Protein AF-A0A602Z4S9-F1 (afdb_monomer_lite)

Structure (mmCIF, N/CA/C/O backbone):
data_AF-A0A602Z4S9-F1
#
_entry.id   AF-A0A602Z4S9-F1
#
loop_
_atom_site.group_PDB
_atom_site.id
_atom_site.type_symbol
_atom_site.label_atom_id
_atom_site.label_alt_id
_atom_site.label_comp_id
_atom_site.label_asym_id
_atom_site.label_entity_id
_atom_site.label_seq_id
_atom_site.pdbx_PDB_ins_code
_atom_site.Cartn_x
_atom_site.Cartn_y
_atom_site.Cartn_z
_atom_site.occupancy
_atom_site.B_iso_or_equiv
_atom_site.auth_seq_id
_atom_site.auth_comp_id
_atom_site.auth_asym_id
_atom_site.auth_atom_id
_atom_site.pdbx_PDB_model_num
ATOM 1 N N . MET A 1 1 ? -6.195 1.330 -4.346 1.00 65.00 1 MET A N 1
ATOM 2 C CA . MET A 1 1 ? -6.962 0.363 -3.522 1.00 65.00 1 MET A CA 1
ATOM 3 C C . MET A 1 1 ? -7.646 1.105 -2.378 1.00 65.00 1 MET A C 1
ATOM 5 O O . MET A 1 1 ? -6.951 1.819 -1.666 1.00 65.00 1 MET A O 1
ATOM 9 N N . LYS A 1 2 ? -8.974 1.005 -2.219 1.00 84.75 2 LYS A N 1
ATOM 10 C CA . LYS A 1 2 ? -9.736 1.715 -1.164 1.00 84.75 2 LYS A CA 1
ATOM 11 C C . LYS A 1 2 ? -9.687 0.952 0.166 1.00 84.75 2 LYS A C 1
ATOM 13 O O . LYS A 1 2 ? -9.559 -0.267 0.167 1.00 84.75 2 LYS A O 1
ATOM 18 N N . SER A 1 3 ? -9.817 1.642 1.304 1.00 84.75 3 SER A N 1
ATOM 19 C CA . SER A 1 3 ? -9.690 1.010 2.637 1.00 84.75 3 SER A CA 1
ATOM 20 C C . SER A 1 3 ? -10.800 -0.014 2.897 1.00 84.75 3 SER A C 1
ATOM 22 O O . SER A 1 3 ? -10.565 -1.019 3.548 1.00 84.75 3 SER A O 1
ATOM 24 N N . GLN A 1 4 ? -11.972 0.196 2.292 1.00 86.50 4 GLN A N 1
ATOM 25 C CA . GLN A 1 4 ? -13.098 -0.744 2.284 1.00 86.50 4 GLN A CA 1
ATOM 26 C C . GLN A 1 4 ? -12.772 -2.073 1.597 1.00 86.50 4 GLN A C 1
ATOM 28 O O . GLN A 1 4 ? -13.199 -3.117 2.065 1.00 86.50 4 GLN A O 1
ATOM 33 N N . GLN A 1 5 ? -11.997 -2.048 0.509 1.00 89.19 5 GLN A N 1
ATOM 34 C CA . GLN A 1 5 ? -11.594 -3.275 -0.185 1.00 89.19 5 GLN A CA 1
ATOM 35 C C . GLN A 1 5 ? -10.604 -4.077 0.658 1.00 89.19 5 GLN A C 1
ATOM 37 O O . GLN A 1 5 ? -10.680 -5.296 0.684 1.00 89.19 5 GLN A O 1
ATOM 42 N N . ILE A 1 6 ? -9.709 -3.383 1.369 1.00 89.38 6 ILE A N 1
ATOM 43 C CA . ILE A 1 6 ? -8.756 -4.011 2.290 1.00 89.38 6 ILE A CA 1
ATOM 44 C C . ILE A 1 6 ? -9.504 -4.645 3.461 1.00 89.38 6 ILE A C 1
ATOM 46 O O . ILE A 1 6 ? -9.262 -5.800 3.769 1.00 89.38 6 ILE A O 1
ATOM 50 N N . ALA A 1 7 ? -10.445 -3.918 4.066 1.00 89.69 7 ALA A N 1
ATOM 51 C CA . ALA A 1 7 ? -11.254 -4.457 5.152 1.00 89.69 7 ALA A CA 1
ATOM 52 C C . ALA A 1 7 ? -12.077 -5.674 4.708 1.00 89.69 7 ALA A C 1
ATOM 54 O O . ALA A 1 7 ? -12.065 -6.687 5.390 1.00 89.69 7 ALA A O 1
ATOM 55 N N . CYS A 1 8 ? -12.707 -5.604 3.531 1.00 91.56 8 CYS A N 1
ATOM 56 C CA . CYS A 1 8 ? -13.447 -6.723 2.947 1.00 91.56 8 CYS A CA 1
ATOM 57 C C . CYS A 1 8 ? -12.547 -7.948 2.714 1.00 91.56 8 CYS A C 1
ATOM 59 O O . CYS A 1 8 ? -12.897 -9.047 3.114 1.00 91.56 8 CYS A O 1
ATOM 61 N N . ALA A 1 9 ? -11.353 -7.761 2.144 1.00 90.56 9 ALA A N 1
ATOM 62 C CA . ALA A 1 9 ? -10.403 -8.854 1.920 1.00 90.56 9 ALA A CA 1
ATOM 63 C C . ALA A 1 9 ? -9.829 -9.460 3.215 1.00 90.56 9 ALA A C 1
ATOM 65 O O . ALA A 1 9 ? -9.263 -10.547 3.179 1.00 90.56 9 ALA A O 1
ATOM 66 N N . MET A 1 10 ? -9.929 -8.741 4.334 1.00 89.25 10 MET A N 1
ATOM 67 C CA . MET A 1 10 ? -9.476 -9.180 5.654 1.00 89.25 10 MET A CA 1
ATOM 68 C C . MET A 1 10 ? -10.634 -9.645 6.550 1.00 89.25 10 MET A C 1
ATOM 70 O O . MET A 1 10 ? -10.407 -9.862 7.738 1.00 89.25 10 MET A O 1
ATOM 74 N N . ASP A 1 11 ? -11.858 -9.738 6.016 1.00 93.38 11 ASP A N 1
ATOM 75 C CA . ASP A 1 11 ? -13.086 -10.029 6.770 1.00 93.38 11 ASP A CA 1
ATOM 76 C C . ASP A 1 11 ? -13.296 -9.106 7.993 1.00 93.38 11 ASP A C 1
ATOM 78 O O . ASP A 1 11 ? -13.847 -9.491 9.024 1.00 93.38 11 ASP A O 1
ATOM 82 N N . ILE A 1 12 ? -12.862 -7.846 7.880 1.00 92.69 12 ILE A N 1
ATOM 83 C CA . ILE A 1 12 ? -13.018 -6.818 8.914 1.00 92.69 12 ILE A CA 1
ATOM 84 C C . ILE A 1 12 ? -14.339 -6.072 8.704 1.00 92.69 12 ILE A C 1
ATOM 86 O O . ILE A 1 12 ? -14.541 -5.394 7.692 1.00 92.69 12 ILE A O 1
ATOM 90 N N . ASP A 1 13 ? -15.207 -6.110 9.716 1.00 92.25 13 ASP A N 1
ATOM 91 C CA . ASP A 1 13 ? -16.415 -5.286 9.769 1.00 92.25 13 ASP A CA 1
ATOM 92 C C . ASP A 1 13 ? -16.067 -3.838 10.152 1.00 92.25 13 ASP A C 1
ATOM 94 O O . ASP A 1 13 ? -15.850 -3.503 11.319 1.00 92.25 13 ASP A O 1
ATOM 98 N N . LEU A 1 14 ? -16.026 -2.957 9.150 1.00 88.69 14 LEU A N 1
ATOM 99 C CA . LEU A 1 14 ? -15.728 -1.538 9.351 1.00 88.69 14 LEU A CA 1
ATOM 100 C C . LEU A 1 14 ? -16.772 -0.798 10.187 1.00 88.69 14 LEU A C 1
ATOM 102 O O . LEU A 1 14 ? -16.431 0.237 10.757 1.00 88.69 14 LEU A O 1
ATOM 106 N N . ASN A 1 15 ? -18.021 -1.265 10.240 1.00 89.69 15 ASN A N 1
ATOM 107 C CA . ASN A 1 15 ? -19.040 -0.600 11.048 1.00 89.69 15 ASN A CA 1
ATOM 108 C C . ASN A 1 15 ? -18.749 -0.827 12.528 1.00 89.69 15 ASN A C 1
ATOM 110 O O . ASN A 1 15 ? -18.688 0.143 13.275 1.00 89.69 15 ASN A O 1
ATOM 114 N N . LYS A 1 16 ? -18.435 -2.071 12.909 1.00 91.56 16 LYS A N 1
ATOM 115 C CA . LYS A 1 16 ? -17.994 -2.403 14.271 1.00 91.56 16 LYS A CA 1
ATOM 116 C C . LYS A 1 16 ? -16.662 -1.753 14.617 1.00 91.56 16 LYS A C 1
ATOM 118 O O . LYS A 1 16 ? -16.504 -1.202 15.696 1.00 91.56 16 LYS A O 1
ATOM 123 N N . LEU A 1 17 ? -15.711 -1.749 13.680 1.00 90.56 17 LEU A N 1
ATOM 124 C CA . LEU A 1 17 ? -14.402 -1.138 13.910 1.00 90.56 17 LEU A CA 1
ATOM 125 C C . LEU A 1 17 ? -14.502 0.367 14.199 1.00 90.56 17 LEU A C 1
ATOM 127 O O . LEU A 1 17 ? -13.682 0.897 14.930 1.00 90.56 17 LEU A O 1
ATOM 131 N N . ARG A 1 18 ? -15.497 1.066 13.637 1.00 90.12 18 ARG A N 1
ATOM 132 C CA . ARG A 1 18 ? -15.718 2.503 13.873 1.00 90.12 18 ARG A CA 1
ATOM 133 C C . ARG A 1 18 ? -16.289 2.826 15.251 1.00 90.12 18 ARG A C 1
ATOM 135 O O . ARG A 1 18 ? -16.226 3.988 15.646 1.00 90.12 18 ARG A O 1
ATOM 142 N N . GLU A 1 19 ? -16.851 1.844 15.950 1.00 95.00 19 GLU A N 1
ATOM 143 C CA . GLU A 1 19 ? -17.338 2.014 17.323 1.00 95.00 19 GLU A CA 1
ATOM 144 C C . GLU A 1 19 ? -16.169 2.177 18.306 1.00 95.00 19 GLU A C 1
ATOM 146 O O . GLU A 1 19 ? -16.311 2.848 19.327 1.00 95.00 19 GLU A O 1
ATOM 151 N N . ASP A 1 20 ? -14.991 1.649 17.954 1.00 94.62 20 AS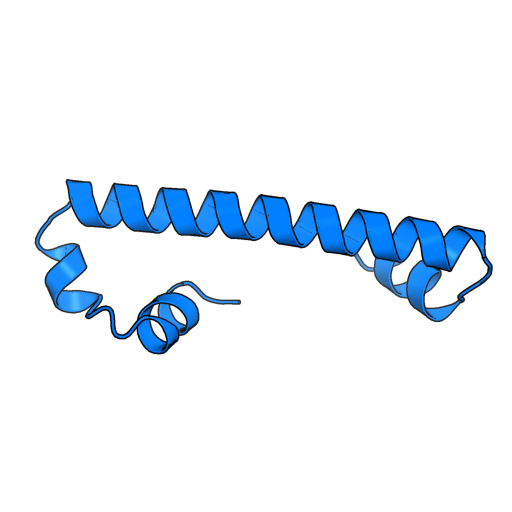P A N 1
ATOM 152 C CA . ASP A 1 20 ? -13.737 1.844 18.676 1.00 94.62 20 ASP A CA 1
ATOM 153 C C . ASP A 1 20 ? -12.791 2.754 17.878 1.00 94.62 20 ASP A C 1
ATOM 155 O O . ASP A 1 20 ? -12.142 2.359 16.904 1.00 94.62 20 ASP A O 1
ATOM 159 N N . LYS A 1 21 ? -12.694 4.010 18.318 1.00 92.69 21 LYS A N 1
ATOM 160 C CA . LYS A 1 21 ? -11.863 5.021 17.661 1.00 92.69 21 LYS A CA 1
ATOM 161 C C . LYS A 1 21 ? -10.382 4.632 17.612 1.00 92.69 21 LYS A C 1
ATOM 163 O O . LYS A 1 21 ? -9.731 4.890 16.604 1.00 92.69 21 LYS A O 1
ATOM 168 N N . GLU A 1 22 ? -9.849 4.015 18.662 1.00 94.62 22 GLU A N 1
ATOM 169 C CA . GLU A 1 22 ? -8.428 3.669 18.735 1.00 94.62 22 GLU A CA 1
ATOM 170 C C . GLU A 1 22 ? -8.088 2.536 17.759 1.00 94.62 22 GLU A C 1
ATOM 172 O O . GLU A 1 22 ? -7.097 2.605 17.020 1.00 94.62 22 GLU A O 1
ATOM 177 N N . GLN A 1 23 ? -8.952 1.521 17.678 1.00 92.75 23 GLN A N 1
ATOM 178 C CA . GLN A 1 23 ? -8.798 0.442 16.702 1.00 92.75 23 GLN A CA 1
ATOM 179 C C . GLN A 1 23 ? -8.980 0.938 15.264 1.00 92.75 23 GLN A C 1
ATOM 181 O O . GLN A 1 23 ? -8.235 0.527 14.367 1.00 92.75 23 GLN A O 1
ATOM 186 N N . TYR A 1 24 ? -9.917 1.860 15.030 1.00 94.06 24 TYR A N 1
ATOM 187 C CA . TYR A 1 24 ? -10.102 2.479 13.721 1.00 94.06 24 TYR A CA 1
ATOM 188 C C . TYR A 1 24 ? -8.877 3.299 13.286 1.00 94.06 24 TYR A C 1
ATOM 190 O O . TYR A 1 24 ? -8.397 3.158 12.154 1.00 94.06 24 TYR A O 1
ATOM 198 N N . ASP A 1 25 ? -8.322 4.115 14.181 1.00 94.00 25 ASP A N 1
ATOM 199 C CA . ASP A 1 25 ? -7.118 4.906 13.917 1.00 94.00 25 ASP A CA 1
ATOM 200 C C . ASP A 1 25 ? -5.909 3.990 13.656 1.00 94.00 25 ASP A C 1
ATOM 202 O O . ASP A 1 25 ? -5.149 4.195 12.704 1.00 94.00 25 ASP A O 1
ATOM 206 N N . THR A 1 26 ? -5.789 2.895 14.409 1.00 94.88 26 THR A N 1
ATOM 207 C CA . THR A 1 26 ? -4.749 1.875 14.203 1.00 94.88 26 THR A CA 1
ATOM 208 C C . THR A 1 26 ? -4.863 1.209 12.831 1.00 94.88 26 THR A C 1
ATOM 210 O O . THR A 1 26 ? -3.874 1.103 12.098 1.00 94.88 26 THR A O 1
ATOM 213 N N . PHE A 1 27 ? -6.073 0.802 12.441 1.00 93.88 27 PHE A N 1
ATOM 214 C CA . PHE A 1 27 ? -6.331 0.206 11.133 1.00 93.88 27 PHE A CA 1
ATOM 215 C C . PHE A 1 27 ? -6.006 1.176 9.995 1.00 93.88 27 PHE A C 1
ATOM 217 O O . PHE A 1 27 ? -5.305 0.818 9.044 1.00 93.88 27 PHE A O 1
ATOM 224 N N . THR A 1 28 ? -6.479 2.419 10.079 1.00 92.81 28 THR A N 1
ATOM 225 C CA . THR A 1 28 ? -6.241 3.412 9.024 1.00 92.81 28 THR A CA 1
ATOM 226 C C . THR A 1 28 ? -4.758 3.764 8.899 1.00 92.81 28 THR A C 1
ATOM 228 O O . THR A 1 28 ? -4.251 3.866 7.776 1.00 92.81 28 THR A O 1
ATOM 231 N N . ALA A 1 29 ? -4.029 3.849 10.016 1.00 94.75 29 ALA A N 1
ATOM 232 C CA . ALA A 1 29 ? -2.583 4.036 10.020 1.00 94.75 29 ALA A CA 1
ATOM 233 C C . ALA A 1 29 ? -1.847 2.849 9.378 1.00 94.75 29 ALA A C 1
ATOM 235 O O . ALA A 1 29 ? -0.949 3.054 8.554 1.00 94.75 29 ALA A O 1
ATOM 236 N N . ALA A 1 30 ? -2.239 1.612 9.699 1.00 94.25 30 ALA A N 1
ATOM 237 C CA . ALA A 1 30 ? -1.665 0.410 9.098 1.00 94.25 30 ALA A CA 1
ATOM 238 C C . ALA A 1 30 ? -1.912 0.356 7.581 1.00 94.25 30 ALA A C 1
ATOM 240 O O . ALA A 1 30 ? -0.979 0.128 6.807 1.00 94.25 30 ALA A O 1
ATOM 241 N N . VAL A 1 31 ? -3.138 0.658 7.139 1.00 93.31 31 VAL A N 1
ATOM 242 C CA . VAL A 1 31 ? -3.497 0.752 5.716 1.00 93.31 31 VAL A CA 1
ATOM 243 C C . VAL A 1 31 ? -2.660 1.813 5.001 1.00 93.31 31 VAL A C 1
ATOM 245 O O . VAL A 1 31 ? -2.163 1.563 3.902 1.00 93.31 31 VAL A O 1
ATOM 248 N N . SER A 1 32 ? -2.488 2.988 5.609 1.00 92.56 32 SER A N 1
ATOM 249 C CA . SER A 1 32 ? -1.693 4.079 5.038 1.00 92.56 32 SER A CA 1
ATOM 250 C C . SER A 1 32 ? -0.225 3.676 4.863 1.00 92.56 32 SER A C 1
ATOM 252 O O . SER A 1 32 ? 0.325 3.791 3.765 1.00 92.56 32 SER A O 1
ATOM 254 N N . LYS A 1 33 ? 0.387 3.093 5.904 1.00 94.31 33 LYS A N 1
ATOM 255 C CA . LYS A 1 33 ? 1.769 2.583 5.854 1.00 94.31 33 LYS A CA 1
ATOM 256 C C . LYS A 1 33 ? 1.939 1.498 4.791 1.00 94.31 33 LYS A C 1
ATOM 258 O O . LYS A 1 33 ? 2.891 1.544 4.015 1.00 94.31 33 LYS A O 1
ATOM 263 N N . GLY A 1 34 ? 1.006 0.546 4.729 1.00 92.75 34 GLY A N 1
ATOM 264 C CA . GLY A 1 34 ? 1.025 -0.530 3.738 1.00 92.75 34 GLY A CA 1
ATOM 265 C C . GLY A 1 34 ? 0.951 -0.005 2.303 1.00 92.75 34 GLY A C 1
ATOM 266 O O . GLY A 1 34 ? 1.703 -0.462 1.445 1.00 92.75 34 GLY A O 1
ATOM 267 N N . ARG A 1 35 ? 0.108 1.005 2.046 1.00 90.62 35 ARG A N 1
ATOM 268 C CA . ARG A 1 35 ? 0.026 1.657 0.729 1.00 90.62 35 ARG A CA 1
ATOM 269 C C . ARG A 1 35 ? 1.318 2.356 0.351 1.00 90.62 35 ARG A C 1
ATOM 271 O O . ARG A 1 35 ? 1.818 2.100 -0.735 1.00 90.62 35 ARG A O 1
ATOM 278 N N . ALA A 1 36 ? 1.861 3.181 1.246 1.00 91.94 36 ALA A N 1
ATOM 279 C CA . ALA A 1 36 ? 3.104 3.900 0.987 1.00 91.94 36 ALA A CA 1
ATOM 280 C C . ALA A 1 36 ? 4.257 2.933 0.671 1.00 91.94 36 ALA A C 1
ATOM 282 O O . ALA A 1 36 ? 5.018 3.155 -0.269 1.00 91.94 36 ALA A O 1
ATOM 283 N N . LYS A 1 37 ? 4.347 1.816 1.408 1.00 94.31 37 LYS A N 1
ATOM 284 C CA . LYS A 1 37 ? 5.337 0.766 1.149 1.00 94.31 37 LYS A CA 1
ATOM 285 C C . LYS A 1 37 ? 5.128 0.098 -0.213 1.00 94.31 37 LYS A C 1
ATOM 287 O O . LYS A 1 37 ? 6.069 0.034 -0.997 1.00 94.31 37 LYS A O 1
ATOM 292 N N . GLY A 1 38 ? 3.911 -0.362 -0.511 1.00 92.06 38 GLY A N 1
ATOM 293 C CA . GLY A 1 38 ? 3.614 -1.020 -1.788 1.00 92.06 38 GLY A CA 1
ATOM 294 C C . GLY A 1 38 ? 3.830 -0.097 -2.991 1.00 92.06 38 GLY A C 1
ATOM 295 O O . GLY A 1 38 ? 4.364 -0.514 -4.013 1.00 92.06 38 GLY A O 1
ATOM 296 N N . GLU A 1 39 ? 3.490 1.183 -2.856 1.00 92.94 39 GLU A N 1
ATOM 297 C CA . GLU A 1 39 ? 3.772 2.206 -3.861 1.00 92.94 39 GLU A CA 1
ATOM 298 C C . GLU A 1 39 ? 5.277 2.399 -4.082 1.00 92.94 39 GLU A C 1
ATOM 300 O O . GLU A 1 39 ? 5.730 2.418 -5.228 1.00 92.94 39 GLU A O 1
ATOM 305 N N . ALA A 1 40 ? 6.066 2.479 -3.009 1.00 93.62 40 ALA A N 1
ATOM 306 C CA . ALA A 1 40 ? 7.519 2.575 -3.111 1.00 93.62 40 ALA A CA 1
ATOM 307 C C . ALA A 1 40 ? 8.133 1.341 -3.799 1.00 93.62 40 ALA A C 1
ATOM 309 O O . ALA A 1 40 ? 9.016 1.483 -4.647 1.00 93.62 40 ALA A O 1
ATOM 310 N N . GLU A 1 41 ? 7.645 0.140 -3.482 1.00 95.62 41 GLU A N 1
ATOM 311 C CA . GLU A 1 41 ? 8.081 -1.111 -4.113 1.00 95.62 41 GLU A CA 1
ATOM 312 C C . GLU A 1 41 ? 7.744 -1.143 -5.610 1.00 95.62 41 GLU A C 1
ATOM 314 O O . GLU A 1 41 ? 8.620 -1.434 -6.430 1.00 95.62 41 GLU A O 1
ATOM 319 N N . ILE A 1 42 ? 6.515 -0.768 -5.986 1.00 94.75 42 ILE A N 1
ATOM 320 C CA . ILE A 1 42 ? 6.091 -0.679 -7.390 1.00 94.75 42 ILE A CA 1
ATOM 321 C C . ILE A 1 42 ? 6.954 0.334 -8.142 1.00 94.75 42 ILE A C 1
ATOM 323 O O . ILE A 1 42 ? 7.483 0.013 -9.206 1.00 94.75 42 ILE A O 1
ATOM 327 N N . ARG A 1 43 ? 7.154 1.537 -7.588 1.00 94.00 43 ARG A N 1
ATOM 328 C CA . ARG A 1 43 ? 8.009 2.560 -8.206 1.00 94.00 43 ARG A CA 1
ATOM 329 C C . ARG A 1 43 ? 9.438 2.052 -8.381 1.00 94.00 43 ARG A C 1
ATOM 331 O O . ARG A 1 43 ? 10.007 2.219 -9.455 1.00 94.00 43 ARG A O 1
ATOM 338 N N . SER A 1 44 ? 10.010 1.396 -7.369 1.00 96.12 44 SER A N 1
ATOM 339 C CA . SER A 1 44 ? 11.358 0.819 -7.450 1.00 96.12 44 SER A CA 1
ATOM 340 C C . SER A 1 44 ? 11.477 -0.199 -8.588 1.00 96.12 44 SER A C 1
ATOM 342 O O . SER A 1 44 ? 12.435 -0.156 -9.364 1.00 96.12 44 SER A O 1
ATOM 344 N N . LEU A 1 45 ? 10.487 -1.083 -8.734 1.00 96.94 45 LEU A N 1
ATOM 345 C CA . LEU A 1 45 ? 10.458 -2.071 -9.810 1.00 96.94 45 LEU A CA 1
ATOM 346 C C . LEU A 1 45 ? 10.302 -1.414 -11.187 1.00 96.94 45 LEU A C 1
ATOM 348 O O . LEU A 1 45 ? 11.023 -1.775 -12.118 1.00 96.94 45 LEU A O 1
ATOM 352 N N . LEU A 1 46 ? 9.408 -0.429 -11.310 1.00 96.12 46 LEU A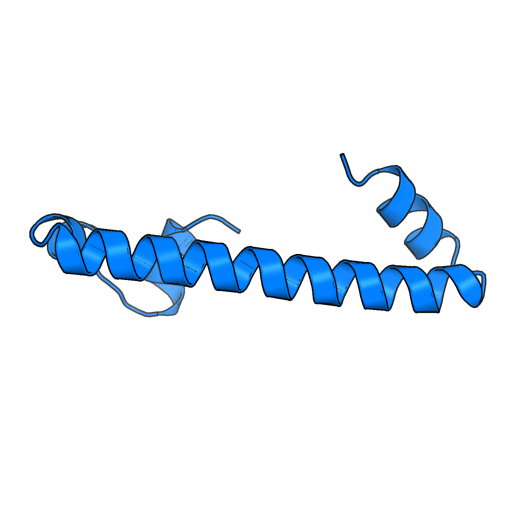 N 1
ATOM 353 C CA . LEU A 1 46 ? 9.233 0.341 -12.540 1.00 96.12 46 LEU A CA 1
ATOM 354 C C . LEU A 1 46 ? 10.534 1.043 -12.941 1.00 96.12 46 LEU A C 1
ATOM 356 O O . LEU A 1 46 ? 10.917 0.982 -14.104 1.00 96.12 46 LEU A O 1
ATOM 360 N N . PHE A 1 47 ? 11.262 1.636 -11.989 1.00 96.31 47 PHE A N 1
ATOM 361 C CA . PHE A 1 47 ? 12.559 2.259 -12.262 1.00 96.31 47 PHE A CA 1
ATOM 362 C C . PHE A 1 47 ? 13.587 1.264 -12.801 1.00 96.31 47 PHE A C 1
ATOM 364 O O . PHE A 1 47 ? 14.307 1.590 -13.743 1.00 96.31 47 PHE A O 1
ATOM 371 N N . LYS A 1 48 ? 13.659 0.052 -12.236 1.00 97.81 48 LYS A N 1
ATOM 372 C CA . LYS A 1 48 ? 14.565 -0.995 -12.738 1.00 97.81 48 LYS A CA 1
ATOM 373 C C . LYS A 1 48 ? 14.242 -1.356 -14.189 1.00 97.81 48 LYS A C 1
ATOM 375 O O . LYS A 1 48 ? 15.125 -1.284 -15.034 1.00 97.81 48 LYS A O 1
ATOM 380 N N . ARG A 1 49 ? 12.969 -1.628 -14.488 1.00 97.31 49 ARG A N 1
ATOM 381 C CA . ARG A 1 49 ? 12.510 -1.970 -15.846 1.00 97.31 49 ARG A CA 1
ATOM 382 C C . ARG A 1 49 ? 12.715 -0.825 -16.838 1.00 97.31 49 ARG A C 1
ATOM 384 O O . ARG A 1 49 ? 13.161 -1.041 -17.958 1.00 97.31 49 ARG A O 1
ATOM 391 N N . ALA A 1 50 ? 12.457 0.411 -16.417 1.00 97.19 50 ALA A N 1
ATOM 392 C CA . ALA A 1 50 ? 12.697 1.594 -17.234 1.00 97.19 50 ALA A CA 1
ATOM 393 C C . ALA A 1 50 ? 14.183 1.748 -17.603 1.00 97.19 50 ALA A C 1
ATOM 395 O O . ALA A 1 50 ? 14.497 2.077 -18.745 1.00 97.19 50 ALA A O 1
ATOM 396 N N . ARG A 1 51 ? 15.107 1.458 -16.672 1.00 96.88 51 ARG A N 1
ATOM 397 C CA . ARG A 1 51 ? 16.556 1.455 -16.955 1.00 96.88 51 ARG A CA 1
ATOM 398 C C . ARG A 1 51 ? 16.970 0.385 -17.964 1.00 96.88 51 ARG A C 1
ATOM 400 O O . ARG A 1 51 ? 17.966 0.578 -18.652 1.00 96.88 51 ARG A O 1
ATOM 407 N N . GLU A 1 52 ? 16.219 -0.706 -18.055 1.00 97.62 52 GLU A N 1
ATOM 408 C CA . GLU A 1 52 ? 16.410 -1.773 -19.046 1.00 97.62 52 GLU A CA 1
ATOM 409 C C . GLU A 1 52 ? 15.766 -1.442 -20.407 1.00 97.62 52 GLU A C 1
A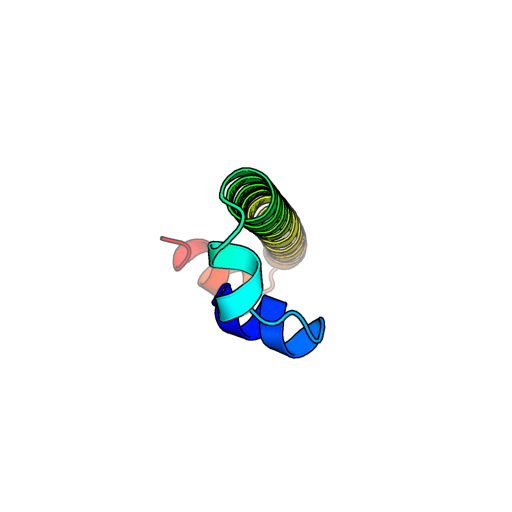TOM 411 O O . GLU A 1 52 ? 15.891 -2.216 -21.352 1.00 97.62 52 GLU A O 1
ATOM 416 N N . GLY A 1 53 ? 15.109 -0.283 -20.535 1.00 96.62 53 GLY A N 1
ATOM 417 C CA . GLY A 1 53 ? 14.491 0.181 -21.779 1.00 96.62 53 GLY A CA 1
ATOM 418 C C . GLY A 1 53 ? 13.010 -0.177 -21.934 1.00 96.62 53 GLY A C 1
ATOM 419 O O . GLY A 1 53 ? 12.461 -0.001 -23.021 1.00 96.62 53 GLY A O 1
ATOM 420 N N . ASP A 1 54 ? 12.339 -0.650 -20.877 1.00 97.81 54 ASP A N 1
ATOM 421 C CA . ASP A 1 54 ? 10.895 -0.914 -20.896 1.00 97.81 54 ASP A CA 1
ATOM 422 C C . ASP A 1 54 ? 10.112 0.408 -21.037 1.00 97.81 54 ASP A C 1
ATOM 424 O O . ASP A 1 54 ? 9.955 1.186 -20.089 1.00 97.81 54 ASP A O 1
ATOM 428 N N . SER A 1 55 ? 9.620 0.669 -22.249 1.00 96.44 55 SER A N 1
ATOM 429 C CA . SER A 1 55 ? 8.893 1.894 -22.600 1.00 96.44 55 SER A CA 1
ATOM 430 C C . SER A 1 55 ? 7.558 2.032 -21.869 1.00 96.44 55 SER A C 1
ATOM 432 O O . SER A 1 55 ? 7.118 3.155 -21.604 1.00 96.44 55 SER A O 1
ATOM 434 N N . VAL A 1 56 ? 6.931 0.915 -21.484 1.00 96.00 56 VAL A N 1
ATOM 435 C CA . VAL A 1 56 ? 5.718 0.928 -20.662 1.00 96.00 56 VAL A CA 1
ATOM 436 C C . VAL A 1 56 ? 6.078 1.389 -19.257 1.00 96.00 56 VAL A C 1
ATOM 438 O O . VAL A 1 56 ? 5.442 2.308 -18.750 1.00 96.00 56 VAL A O 1
ATOM 441 N N . ALA A 1 57 ? 7.138 0.841 -18.659 1.00 95.69 57 ALA A N 1
ATOM 442 C CA . ALA A 1 57 ? 7.580 1.259 -17.329 1.00 95.69 57 ALA A CA 1
ATOM 443 C C . ALA A 1 57 ? 7.954 2.753 -17.272 1.00 95.69 57 ALA A C 1
ATOM 445 O O . ALA A 1 57 ? 7.591 3.439 -16.316 1.00 95.69 57 ALA A O 1
ATOM 446 N N . ILE A 1 58 ? 8.612 3.277 -18.314 1.00 94.94 58 ILE A N 1
ATOM 447 C CA . ILE A 1 58 ? 8.907 4.714 -18.451 1.00 94.94 58 ILE A CA 1
ATOM 448 C C . ILE A 1 58 ? 7.611 5.533 -18.469 1.00 94.94 58 ILE A C 1
ATOM 450 O O . ILE A 1 58 ? 7.485 6.509 -17.731 1.00 94.94 58 ILE A O 1
ATOM 454 N N . ARG A 1 59 ? 6.629 5.130 -19.284 1.00 95.88 59 ARG A N 1
ATOM 455 C CA . ARG A 1 59 ? 5.341 5.827 -19.377 1.00 95.88 59 ARG A CA 1
ATOM 456 C C . ARG A 1 59 ? 4.592 5.826 -18.044 1.00 95.88 59 ARG A C 1
ATOM 458 O O . ARG A 1 59 ? 4.081 6.867 -17.642 1.00 95.88 59 ARG A O 1
ATOM 465 N N . GLU A 1 60 ? 4.536 4.688 -17.356 1.00 94.50 60 GLU A N 1
ATOM 466 C CA . GLU A 1 60 ? 3.859 4.589 -16.058 1.00 94.50 60 GLU A CA 1
ATOM 467 C C . GLU A 1 60 ? 4.535 5.468 -14.990 1.00 94.50 60 GLU A C 1
ATOM 469 O O . GLU A 1 60 ? 3.845 6.089 -14.185 1.00 94.50 60 GLU A O 1
ATOM 474 N N . LEU A 1 61 ? 5.869 5.604 -15.012 1.00 93.12 61 LEU A N 1
ATOM 475 C CA . LEU A 1 61 ? 6.588 6.538 -14.133 1.00 93.12 61 LEU A CA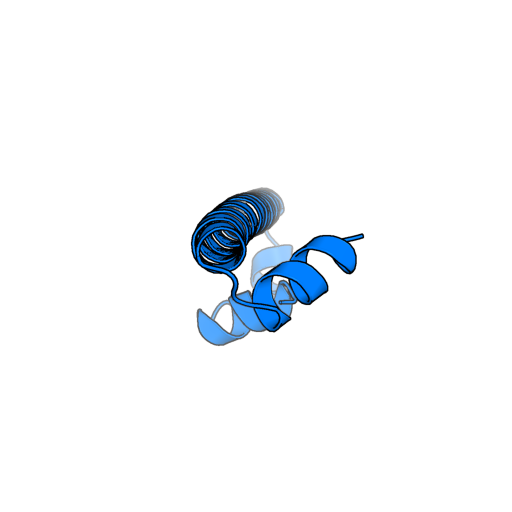 1
ATOM 476 C C . LEU A 1 61 ? 6.298 8.012 -14.458 1.00 93.12 61 LEU A C 1
ATOM 478 O O . LEU A 1 61 ? 6.204 8.822 -13.541 1.00 93.12 61 LEU A O 1
ATOM 482 N N . LEU A 1 62 ? 6.141 8.370 -15.737 1.00 92.56 62 LEU A N 1
ATOM 483 C CA . LEU A 1 62 ? 5.812 9.741 -16.160 1.00 92.56 62 LEU A CA 1
ATOM 484 C C . LEU A 1 62 ? 4.365 10.139 -15.828 1.00 92.56 62 LEU A C 1
ATOM 486 O O . LEU A 1 62 ? 4.086 11.312 -15.583 1.00 92.56 62 LEU A O 1
ATOM 490 N N . ASN A 1 63 ? 3.454 9.166 -1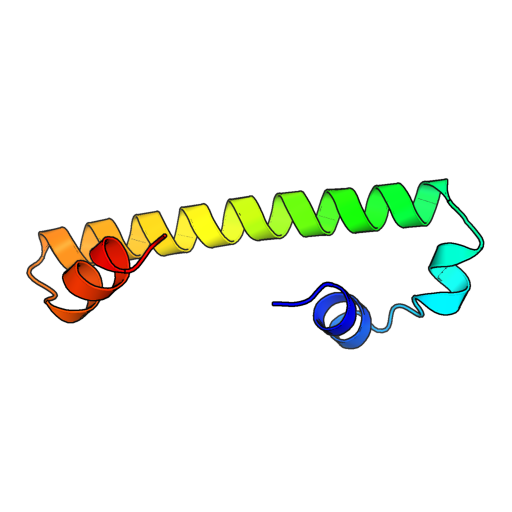5.804 1.00 90.31 63 ASN A N 1
ATOM 491 C CA . ASN A 1 63 ? 2.048 9.367 -15.450 1.00 90.31 63 ASN A CA 1
ATOM 492 C C . ASN A 1 63 ? 1.787 9.326 -13.937 1.00 90.31 63 ASN A C 1
ATOM 494 O O . ASN A 1 63 ? 0.652 9.537 -13.510 1.00 90.31 63 ASN A O 1
ATOM 498 N N . TYR A 1 64 ? 2.816 9.071 -13.127 1.00 74.06 64 TYR A N 1
ATOM 499 C CA . TYR A 1 64 ? 2.723 9.034 -11.672 1.00 74.06 64 TYR A CA 1
ATOM 500 C C . TYR A 1 64 ? 2.597 10.470 -11.121 1.00 74.06 64 TYR A C 1
ATOM 502 O O . TYR A 1 64 ? 3.597 11.116 -10.810 1.00 74.06 64 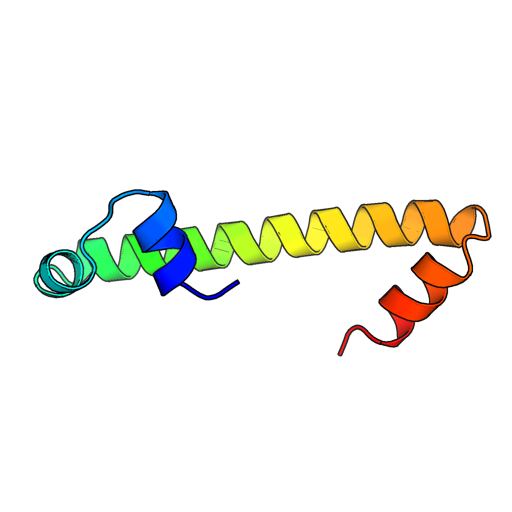TYR A O 1
ATOM 510 N N . ARG A 1 65 ? 1.369 10.999 -11.058 1.00 58.03 65 ARG A N 1
ATOM 511 C CA . ARG A 1 65 ? 1.030 12.274 -10.398 1.00 58.03 65 ARG A CA 1
ATOM 512 C C . ARG A 1 65 ? 0.334 12.041 -9.067 1.00 58.03 65 ARG A C 1
ATOM 514 O O . ARG A 1 65 ? -0.538 11.148 -9.016 1.00 58.03 65 ARG A O 1
#

Radius of gyration: 16.42 Å; chains: 1; bounding box: 36×22×41 Å

Sequence (65 aa):
MKSQQIACAMDIDLNKLREDKEQYDTFTAAVSKGRAKGEAEIRSLLFKRAREGDSVAIRELLNYR

pLDDT: mean 91.98, std 6.63, range [58.03, 97.81]

Organism: NCBI:txid34042

Secondary structure (DSSP, 8-state):
--HHHHHHHTT--HHHHTTSHHHHHHHHHHHHHHHHHHHHHHHHHHHHHHHTT-HHHHHHHHT--

Foldseek 3Di:
DDLVVVCVVVVHDVVVCVVDPVSNVVSVVVVVVVVVVVVVVLLVVLVVVVVVVNPVSVVVNVPPD